Protein AF-A0A0F4LQ29-F1 (afdb_monomer_lite)

Structure (mmCIF, N/CA/C/O backbone):
data_AF-A0A0F4LQ29-F1
#
_entry.id   AF-A0A0F4LQ29-F1
#
loop_
_atom_site.group_PDB
_atom_site.id
_atom_site.type_symbol
_atom_site.label_atom_id
_atom_site.label_alt_id
_atom_site.label_comp_id
_atom_site.label_asym_id
_atom_site.label_entity_id
_atom_site.label_seq_id
_atom_site.pdbx_PDB_ins_code
_atom_site.Cartn_x
_atom_site.Cartn_y
_atom_site.Cartn_z
_atom_site.occupancy
_atom_site.B_iso_or_equiv
_atom_site.auth_seq_id
_atom_site.auth_comp_id
_atom_site.auth_asym_id
_atom_site.auth_atom_id
_atom_site.pdbx_PDB_model_num
ATOM 1 N N . MET A 1 1 ? 11.395 -2.404 8.600 1.00 84.56 1 MET A N 1
ATOM 2 C CA . MET A 1 1 ? 10.098 -1.896 9.100 1.00 84.56 1 MET A CA 1
ATOM 3 C C . MET A 1 1 ? 9.333 -3.046 9.722 1.00 84.56 1 MET A C 1
ATOM 5 O O . MET A 1 1 ? 9.429 -4.147 9.194 1.00 84.56 1 MET A O 1
ATOM 9 N N . ASN A 1 2 ? 8.617 -2.808 10.822 1.00 94.12 2 ASN A N 1
ATOM 10 C CA . ASN A 1 2 ? 7.664 -3.781 11.372 1.00 94.12 2 ASN A CA 1
ATOM 11 C C . ASN A 1 2 ? 6.320 -3.730 10.619 1.00 94.12 2 ASN A C 1
ATOM 13 O O . ASN A 1 2 ? 6.077 -2.790 9.862 1.00 94.12 2 ASN A O 1
ATOM 17 N N . ASP A 1 3 ? 5.439 -4.705 10.844 1.00 94.19 3 ASP A N 1
ATOM 18 C CA . ASP A 1 3 ? 4.175 -4.827 10.097 1.00 94.19 3 ASP A CA 1
ATOM 19 C C . ASP A 1 3 ? 3.255 -3.618 10.268 1.00 94.19 3 ASP A C 1
ATOM 21 O O . ASP A 1 3 ? 2.616 -3.182 9.318 1.00 94.19 3 ASP A O 1
ATOM 25 N N . LEU A 1 4 ? 3.246 -2.992 11.446 1.00 94.81 4 LEU A N 1
ATOM 26 C CA . LEU A 1 4 ? 2.491 -1.762 11.668 1.00 94.81 4 LEU A CA 1
ATOM 27 C C . LEU A 1 4 ? 3.022 -0.599 10.814 1.00 94.81 4 LEU A C 1
ATOM 29 O O . LEU A 1 4 ? 2.239 0.152 10.235 1.00 94.81 4 LEU A O 1
ATOM 33 N N . GLN A 1 5 ? 4.343 -0.437 10.727 1.00 95.62 5 GLN A N 1
ATOM 34 C CA . GLN A 1 5 ? 4.975 0.572 9.872 1.00 95.62 5 GLN A CA 1
ATOM 35 C C . GLN A 1 5 ? 4.695 0.292 8.394 1.00 95.62 5 GLN A C 1
ATOM 37 O O . GLN A 1 5 ? 4.338 1.215 7.665 1.00 95.62 5 GLN A O 1
ATOM 42 N N . LYS A 1 6 ? 4.796 -0.973 7.973 1.00 95.56 6 LYS A N 1
ATOM 43 C CA . LYS A 1 6 ? 4.467 -1.405 6.609 1.00 95.56 6 LYS A CA 1
ATOM 44 C C . LYS A 1 6 ? 2.999 -1.130 6.274 1.00 95.56 6 LYS A C 1
ATOM 46 O O . LYS A 1 6 ? 2.711 -0.523 5.251 1.00 95.56 6 LYS A O 1
ATOM 51 N N . ALA A 1 7 ? 2.073 -1.477 7.167 1.00 95.00 7 ALA A N 1
ATOM 52 C CA . ALA A 1 7 ? 0.643 -1.239 6.988 1.00 95.00 7 ALA A CA 1
ATOM 53 C C . ALA A 1 7 ? 0.302 0.255 6.876 1.00 95.00 7 ALA A C 1
ATOM 55 O O . ALA A 1 7 ? -0.506 0.648 6.033 1.00 95.00 7 ALA A O 1
ATOM 56 N N . LYS A 1 8 ? 0.942 1.103 7.695 1.00 95.00 8 LYS A N 1
ATOM 57 C CA . LYS A 1 8 ? 0.822 2.566 7.581 1.00 95.00 8 LYS A CA 1
ATOM 58 C C . LYS A 1 8 ? 1.320 3.046 6.216 1.00 95.00 8 LYS A C 1
ATOM 60 O O . LYS A 1 8 ? 0.592 3.751 5.519 1.00 95.00 8 LYS A O 1
ATOM 65 N N . ALA A 1 9 ? 2.501 2.592 5.798 1.00 94.56 9 ALA A N 1
ATOM 66 C CA . ALA A 1 9 ? 3.086 2.956 4.512 1.00 94.56 9 ALA A CA 1
ATOM 67 C C . ALA A 1 9 ? 2.234 2.496 3.314 1.00 94.56 9 ALA A C 1
ATOM 69 O O . ALA A 1 9 ? 2.062 3.274 2.376 1.00 94.56 9 ALA A O 1
ATOM 70 N N . ALA A 1 10 ? 1.644 1.295 3.360 1.00 93.38 10 ALA A N 1
ATOM 71 C CA . ALA A 1 10 ? 0.740 0.792 2.321 1.00 93.38 10 ALA A CA 1
ATOM 72 C C . ALA A 1 10 ? -0.481 1.697 2.113 1.00 93.38 10 ALA A C 1
ATOM 74 O O . ALA A 1 10 ? -0.933 1.875 0.984 1.00 93.38 10 ALA A O 1
ATOM 75 N N . ILE A 1 11 ? -1.021 2.272 3.191 1.00 93.81 11 ILE A N 1
ATOM 76 C CA . ILE A 1 11 ? -2.187 3.162 3.141 1.00 93.81 11 ILE A CA 1
ATOM 77 C C . ILE A 1 11 ? -1.801 4.565 2.652 1.00 93.81 11 ILE A C 1
ATOM 79 O O . ILE A 1 11 ? -2.500 5.136 1.808 1.00 93.81 11 ILE A O 1
ATOM 83 N N . GLU A 1 12 ? -0.700 5.113 3.171 1.00 92.00 12 GLU A N 1
ATOM 84 C CA . GLU A 1 12 ? -0.240 6.479 2.882 1.00 92.00 12 GLU A CA 1
ATOM 85 C C . GLU A 1 12 ? 0.316 6.613 1.459 1.00 92.00 12 GLU A C 1
ATOM 87 O O . GLU A 1 12 ? -0.019 7.563 0.754 1.00 92.00 12 GLU A O 1
ATOM 92 N N . ASN A 1 13 ? 1.093 5.626 1.005 1.00 87.62 13 ASN A N 1
ATOM 93 C CA . ASN A 1 13 ? 1.791 5.645 -0.284 1.00 87.62 13 ASN A CA 1
ATOM 94 C C . ASN A 1 13 ? 1.169 4.696 -1.315 1.00 87.62 13 ASN A C 1
ATOM 96 O O . ASN A 1 13 ? 1.852 4.237 -2.233 1.00 87.62 13 ASN A O 1
ATOM 100 N N . ARG A 1 14 ? -0.128 4.390 -1.167 1.00 86.31 14 ARG A N 1
ATOM 101 C CA . ARG A 1 14 ? -0.815 3.414 -2.018 1.00 86.31 14 ARG A CA 1
ATOM 102 C C . ARG A 1 14 ? -0.624 3.728 -3.506 1.00 86.31 14 ARG A C 1
ATOM 104 O O . ARG A 1 14 ? -0.894 4.838 -3.965 1.00 86.31 14 ARG A O 1
ATOM 111 N N . LYS A 1 15 ? -0.222 2.712 -4.267 1.00 83.31 15 LYS A N 1
ATOM 112 C CA . LYS A 1 15 ? -0.152 2.752 -5.739 1.00 83.31 15 LYS A CA 1
ATOM 113 C C . LYS A 1 15 ? -1.434 2.251 -6.411 1.00 83.31 15 LYS A C 1
ATOM 115 O O . LYS A 1 15 ? -1.593 2.379 -7.615 1.00 83.31 15 LYS A O 1
ATOM 120 N N . MET A 1 16 ? -2.371 1.738 -5.614 1.00 85.06 16 MET A N 1
ATOM 121 C CA . MET A 1 16 ? -3.672 1.225 -6.046 1.00 85.06 16 MET A CA 1
ATOM 122 C C . MET A 1 16 ? -4.826 1.971 -5.363 1.00 85.06 16 MET A C 1
ATOM 124 O O . MET A 1 16 ? -4.662 2.647 -4.341 1.00 85.06 16 MET A O 1
ATOM 128 N N . SER A 1 17 ? -6.027 1.850 -5.915 1.00 89.31 17 SER A N 1
ATOM 129 C CA . SER A 1 17 ? -7.249 2.381 -5.315 1.00 89.31 17 SER A CA 1
ATOM 130 C C . SER A 1 17 ? -7.671 1.589 -4.073 1.00 89.31 17 SER A C 1
ATOM 132 O O . SER A 1 17 ? -7.326 0.423 -3.894 1.00 89.31 17 SER A O 1
ATOM 134 N N . PHE A 1 18 ? -8.515 2.191 -3.229 1.00 92.50 18 PHE A N 1
ATOM 135 C CA . PHE A 1 18 ? -9.104 1.466 -2.098 1.00 92.50 18 PHE A CA 1
ATOM 136 C C . PHE A 1 18 ? -10.001 0.303 -2.531 1.00 92.50 18 PHE A C 1
ATOM 138 O O . PHE A 1 18 ? -10.162 -0.638 -1.765 1.00 92.50 18 PHE A O 1
ATOM 145 N N .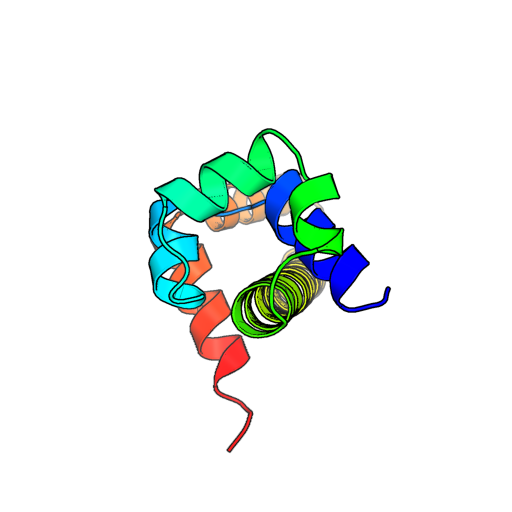 SER A 1 19 ? -10.593 0.354 -3.730 1.00 91.06 19 SER A N 1
ATOM 146 C CA . SER A 1 19 ? -11.404 -0.757 -4.234 1.00 91.06 19 SER A CA 1
ATOM 147 C C . SER A 1 19 ? -10.538 -1.973 -4.558 1.00 91.06 19 SER A C 1
ATOM 149 O O . SER A 1 19 ? -10.910 -3.081 -4.192 1.00 91.06 19 SER A O 1
ATOM 151 N N . GLU A 1 20 ? -9.379 -1.771 -5.183 1.00 87.44 20 GLU A N 1
ATOM 152 C CA . GLU A 1 20 ? -8.409 -2.842 -5.458 1.00 87.44 20 GLU A CA 1
ATOM 153 C C . GLU A 1 20 ? -7.799 -3.369 -4.162 1.00 87.44 20 GLU A C 1
ATOM 155 O O . GLU A 1 20 ? -7.838 -4.568 -3.905 1.00 87.44 20 GLU A O 1
ATOM 160 N N . MET A 1 21 ? -7.353 -2.470 -3.284 1.00 89.69 21 MET A N 1
ATOM 161 C CA . MET A 1 21 ? -6.801 -2.846 -1.984 1.00 89.69 21 MET A CA 1
ATOM 162 C C . MET A 1 21 ? -7.808 -3.631 -1.135 1.00 89.69 21 MET A C 1
ATOM 164 O O . MET A 1 21 ? -7.428 -4.562 -0.433 1.00 89.69 21 MET A O 1
ATOM 168 N N . SER A 1 22 ? -9.101 -3.312 -1.232 1.00 92.62 22 SER A N 1
ATOM 169 C CA . SER A 1 22 ? -10.167 -4.068 -0.569 1.00 92.62 22 SER A CA 1
ATOM 170 C C . SER A 1 22 ? -10.290 -5.499 -1.095 1.00 92.62 22 SER A C 1
ATOM 172 O O . SER A 1 22 ? -10.510 -6.410 -0.303 1.00 92.62 22 SER A O 1
ATOM 174 N N . LYS A 1 23 ? -10.090 -5.717 -2.402 1.00 88.56 23 LYS A N 1
ATOM 175 C CA . LYS A 1 23 ? -10.087 -7.062 -3.002 1.00 88.56 23 LYS A CA 1
ATOM 176 C C . LYS A 1 23 ? -8.884 -7.890 -2.554 1.00 88.56 23 LYS A C 1
ATOM 178 O O . LYS A 1 23 ? -9.051 -9.070 -2.289 1.00 88.56 23 LYS A O 1
ATOM 183 N N . VAL A 1 24 ? -7.704 -7.273 -2.461 1.00 86.50 24 VAL A N 1
ATOM 184 C CA . VAL A 1 24 ? -6.460 -7.955 -2.055 1.00 86.50 24 VAL A CA 1
ATOM 185 C C . VAL A 1 24 ? -6.475 -8.293 -0.567 1.00 86.50 24 VAL A C 1
ATOM 187 O O . VAL A 1 24 ? -6.179 -9.409 -0.166 1.00 86.50 24 VAL A O 1
ATOM 190 N N . THR A 1 25 ? -6.852 -7.326 0.268 1.00 89.50 25 THR A N 1
ATOM 191 C CA . THR A 1 25 ? -6.735 -7.458 1.729 1.00 89.50 25 THR A CA 1
ATOM 192 C C . THR A 1 25 ? -7.973 -8.050 2.397 1.00 89.50 25 THR A C 1
ATOM 194 O O . THR A 1 25 ? -7.933 -8.367 3.582 1.00 89.50 25 THR A O 1
ATOM 197 N N . GLY A 1 26 ? -9.110 -8.104 1.695 1.00 89.81 26 GLY A N 1
ATOM 198 C CA . GLY A 1 26 ? -10.419 -8.413 2.281 1.00 89.81 26 GLY A CA 1
ATOM 199 C C . GLY A 1 26 ? -10.975 -7.315 3.204 1.00 89.81 26 GLY A C 1
ATOM 200 O O . GLY A 1 26 ? -12.084 -7.439 3.724 1.00 89.81 26 GLY A O 1
ATOM 201 N N . ILE A 1 27 ? -10.246 -6.213 3.415 1.00 93.50 27 ILE A N 1
ATOM 202 C CA . ILE A 1 27 ? -10.668 -5.101 4.273 1.00 93.50 27 ILE A CA 1
ATOM 203 C C . ILE A 1 27 ? -11.662 -4.234 3.504 1.00 93.50 27 ILE A C 1
ATOM 205 O O . ILE A 1 27 ? -11.418 -3.853 2.362 1.00 93.50 27 ILE A O 1
ATOM 209 N N . SER A 1 28 ? -12.783 -3.858 4.123 1.00 95.50 28 SER A N 1
ATOM 210 C CA . SER A 1 28 ? -13.770 -3.008 3.446 1.00 95.50 28 SER A CA 1
ATOM 211 C C . SER A 1 28 ? -13.193 -1.646 3.036 1.00 95.50 28 SER A C 1
ATOM 213 O O . SER A 1 28 ? -12.425 -1.021 3.772 1.00 95.50 28 SER A O 1
ATOM 215 N N . VAL A 1 29 ? -13.646 -1.121 1.894 1.00 95.75 29 VAL A N 1
ATOM 216 C CA . VAL A 1 29 ? -13.273 0.221 1.409 1.00 95.75 29 VAL A CA 1
ATOM 217 C C . VAL A 1 29 ? -13.519 1.302 2.466 1.00 95.75 29 VAL A C 1
ATOM 219 O O . VAL A 1 29 ? -12.705 2.209 2.622 1.00 95.75 29 VAL A O 1
ATOM 222 N N . ALA A 1 30 ? -14.627 1.214 3.208 1.00 95.88 30 ALA A N 1
ATOM 223 C CA . ALA A 1 30 ? -14.940 2.159 4.278 1.00 95.88 30 ALA A CA 1
ATOM 224 C C . ALA A 1 30 ? -13.869 2.141 5.379 1.00 95.88 30 ALA A C 1
ATOM 226 O O . ALA A 1 30 ? -13.420 3.195 5.831 1.00 95.88 30 ALA A O 1
ATOM 227 N N . ARG A 1 31 ? -13.407 0.947 5.765 1.00 94.81 31 ARG A N 1
ATOM 228 C CA . ARG A 1 31 ? -12.365 0.787 6.780 1.00 94.81 31 ARG A CA 1
ATOM 229 C C . ARG A 1 31 ? -11.004 1.274 6.285 1.00 94.81 31 ARG A C 1
ATOM 231 O O . ARG A 1 31 ? -10.335 1.999 7.015 1.00 94.81 31 ARG A O 1
ATOM 238 N N . LEU A 1 32 ? -10.641 0.971 5.039 1.00 95.88 32 LEU A N 1
ATOM 239 C CA . LEU A 1 32 ? -9.418 1.481 4.408 1.00 95.88 32 LEU A CA 1
ATOM 240 C C . LEU A 1 32 ? -9.402 3.016 4.342 1.00 95.88 32 LEU A C 1
ATOM 242 O O . LEU A 1 32 ? -8.398 3.640 4.680 1.00 95.88 32 LEU A O 1
ATOM 246 N N . LYS A 1 33 ? -10.532 3.641 3.982 1.00 95.69 33 LYS A N 1
ATOM 247 C CA . LYS A 1 33 ? -10.681 5.104 4.018 1.00 95.69 33 LYS A CA 1
ATOM 248 C C . LYS A 1 33 ? -10.506 5.656 5.433 1.00 95.69 33 LYS A C 1
ATOM 250 O O . LYS A 1 33 ? -9.792 6.636 5.602 1.00 95.69 33 LYS A O 1
ATOM 255 N N . SER A 1 34 ? -11.095 5.007 6.442 1.00 95.06 34 SER A N 1
ATOM 256 C CA . SER A 1 34 ? -10.924 5.396 7.850 1.00 95.06 34 SER A CA 1
ATOM 257 C C . SER A 1 34 ? -9.453 5.378 8.275 1.00 95.06 34 SER A C 1
ATOM 259 O O . SER A 1 34 ? -8.977 6.340 8.876 1.00 95.06 34 SER A O 1
ATOM 261 N N . PHE A 1 35 ? -8.713 4.325 7.911 1.00 94.75 35 PHE A N 1
ATOM 262 C CA . PHE A 1 35 ? -7.271 4.248 8.158 1.00 94.75 35 PHE A CA 1
ATOM 263 C C . PHE A 1 35 ? -6.498 5.338 7.415 1.00 94.75 35 PHE A C 1
ATOM 265 O O . PHE A 1 35 ? -5.620 5.954 8.004 1.00 94.75 35 PHE A O 1
ATOM 272 N N . SER A 1 36 ? -6.851 5.635 6.163 1.00 94.06 36 SER A N 1
ATOM 273 C CA . SER A 1 36 ? -6.213 6.718 5.404 1.00 94.06 36 SER A CA 1
ATOM 274 C C . SER A 1 36 ? -6.471 8.101 5.993 1.00 94.06 36 SER A C 1
ATOM 276 O O . SER A 1 36 ? -5.608 8.965 5.886 1.00 94.06 36 SER A O 1
ATOM 278 N N . SER A 1 37 ? -7.642 8.331 6.589 1.00 93.56 37 SER A N 1
ATOM 279 C CA . SER A 1 37 ? -7.954 9.595 7.259 1.00 93.56 37 SER A CA 1
ATOM 280 C C . SER A 1 37 ? -7.268 9.726 8.620 1.00 93.56 37 SER A C 1
ATOM 282 O O . SER A 1 37 ? -7.026 10.842 9.072 1.00 93.56 37 SER A O 1
ATOM 284 N N . ASN A 1 38 ? -6.964 8.611 9.289 1.00 93.50 38 ASN A N 1
ATOM 285 C CA . ASN A 1 38 ? -6.229 8.598 10.549 1.00 93.50 38 ASN A CA 1
ATOM 286 C C . ASN A 1 38 ? -5.463 7.278 10.721 1.00 93.50 38 ASN A C 1
ATOM 288 O O . ASN A 1 38 ? -5.996 6.291 11.238 1.00 93.50 38 ASN A O 1
ATOM 292 N N . THR A 1 39 ? -4.180 7.285 10.358 1.00 91.06 39 THR A N 1
ATOM 293 C CA . THR A 1 39 ? -3.324 6.091 10.387 1.00 91.06 39 THR A CA 1
ATOM 294 C C . THR A 1 39 ? -2.977 5.618 11.796 1.00 91.06 39 THR A C 1
ATOM 296 O O . THR A 1 39 ? -2.573 4.468 11.966 1.00 91.06 39 THR A O 1
ATOM 299 N N . LYS A 1 40 ? -3.226 6.421 12.843 1.00 91.25 40 LYS A N 1
ATOM 300 C CA . LYS A 1 40 ? -3.122 5.956 14.240 1.00 91.25 40 LYS A CA 1
ATOM 301 C C . LYS A 1 40 ? -4.159 4.887 14.574 1.00 91.25 40 LYS A C 1
ATOM 303 O O . LYS A 1 40 ? -3.921 4.070 15.452 1.00 91.25 40 LYS A O 1
ATOM 308 N N . GLN A 1 41 ? -5.277 4.824 13.844 1.00 91.50 41 GLN A N 1
ATOM 309 C CA . GLN A 1 41 ? -6.262 3.750 14.017 1.00 91.50 41 GLN A CA 1
ATOM 310 C C . GLN A 1 41 ? -5.687 2.353 13.721 1.00 91.50 41 GLN A C 1
ATOM 312 O O . GLN A 1 41 ? -6.279 1.365 14.147 1.00 91.50 41 GLN A O 1
ATOM 317 N N . LEU A 1 42 ? -4.556 2.253 13.010 1.00 91.31 42 LEU A N 1
ATOM 318 C CA . LEU A 1 42 ? -3.858 0.984 12.784 1.00 91.31 42 LEU A CA 1
ATOM 319 C C . LEU A 1 42 ? -3.132 0.472 14.037 1.00 91.31 42 LEU A C 1
ATOM 321 O O . LEU A 1 42 ? -2.921 -0.727 14.152 1.00 91.31 42 LEU A O 1
ATOM 325 N N . GLU A 1 43 ? -2.788 1.345 14.990 1.00 90.12 43 GLU A N 1
ATOM 326 C CA . GLU A 1 43 ? -2.102 0.962 16.238 1.00 90.12 43 GLU A CA 1
ATOM 327 C C . GLU A 1 43 ? -2.994 0.113 17.148 1.00 90.12 43 GLU A C 1
ATOM 329 O O . GLU A 1 43 ? -2.501 -0.704 17.920 1.00 90.12 43 GLU A O 1
ATOM 334 N N . THR A 1 44 ? -4.310 0.296 17.035 1.00 90.12 44 THR A N 1
ATOM 335 C CA . THR A 1 44 ? -5.333 -0.446 17.782 1.00 90.12 44 THR A CA 1
ATOM 336 C C . THR A 1 44 ? -6.160 -1.367 16.885 1.00 90.12 44 THR A C 1
ATOM 338 O O . THR A 1 44 ? -7.145 -1.956 17.334 1.00 90.12 44 THR A O 1
ATOM 341 N N . ALA A 1 45 ? -5.796 -1.492 15.605 1.00 89.56 45 ALA A N 1
ATOM 342 C CA . ALA A 1 45 ? -6.472 -2.389 14.684 1.00 89.56 45 ALA A CA 1
ATOM 343 C C . ALA A 1 45 ? -6.120 -3.852 14.981 1.00 89.56 45 ALA A C 1
ATOM 345 O O . ALA A 1 45 ? -5.051 -4.176 15.493 1.00 89.56 45 ALA A O 1
ATOM 346 N N . GLN A 1 46 ? -7.030 -4.752 14.615 1.00 89.56 46 GLN A N 1
ATOM 347 C CA . GLN A 1 46 ? -6.763 -6.184 14.677 1.00 89.56 46 GLN A CA 1
ATOM 348 C C . GLN A 1 46 ? -5.654 -6.567 13.689 1.00 89.56 46 GLN A C 1
ATOM 350 O O . GLN A 1 46 ? -5.539 -5.978 12.610 1.00 89.56 46 GLN A O 1
ATOM 355 N N . LEU A 1 47 ? -4.894 -7.617 14.015 1.00 88.19 47 LEU A N 1
ATOM 356 C CA . LEU A 1 47 ? -3.872 -8.187 13.124 1.00 88.19 47 LEU A CA 1
ATOM 357 C C . LEU A 1 47 ? -4.446 -8.602 11.760 1.00 88.19 47 LEU A C 1
ATOM 359 O O . LEU A 1 47 ? -3.761 -8.505 10.749 1.00 88.19 47 LEU A O 1
ATOM 363 N N . THR A 1 48 ? -5.732 -8.958 11.714 1.00 87.12 48 THR A N 1
ATOM 364 C CA . THR A 1 48 ? -6.494 -9.230 10.483 1.00 87.12 48 THR A CA 1
ATOM 365 C C . THR A 1 48 ? -6.597 -8.028 9.542 1.00 87.12 48 THR A C 1
ATOM 367 O O . THR A 1 48 ? -6.926 -8.196 8.377 1.00 87.12 48 THR A O 1
ATOM 370 N N . SER A 1 49 ? -6.329 -6.810 10.020 1.00 88.62 49 SER A N 1
ATOM 371 C CA . SER A 1 49 ? -6.189 -5.611 9.187 1.00 88.62 49 SER A CA 1
ATOM 372 C C . SER A 1 49 ? -4.727 -5.223 8.967 1.00 88.62 49 SER A C 1
ATOM 374 O O . SER A 1 49 ? -4.377 -4.771 7.882 1.00 88.62 49 SER A O 1
ATOM 376 N N . VAL A 1 50 ? -3.872 -5.384 9.981 1.00 91.94 50 VAL A N 1
ATOM 377 C CA . VAL A 1 50 ? -2.462 -4.967 9.911 1.00 91.94 50 VAL A CA 1
ATOM 378 C C . VAL A 1 50 ? -1.655 -5.873 8.982 1.00 91.94 50 VAL A C 1
ATOM 380 O O . VAL A 1 50 ? -0.970 -5.361 8.102 1.00 91.94 50 VAL A O 1
ATOM 383 N N . ASN A 1 51 ? -1.771 -7.195 9.116 1.00 93.56 51 ASN A N 1
ATOM 384 C CA . ASN A 1 51 ? -0.945 -8.137 8.358 1.00 93.56 51 ASN A CA 1
ATOM 385 C C . ASN A 1 51 ? -1.216 -8.070 6.845 1.00 93.56 51 ASN A C 1
ATOM 387 O O . ASN A 1 51 ? -0.248 -7.948 6.097 1.00 93.56 51 ASN A O 1
ATOM 391 N N . PRO A 1 52 ? -2.477 -8.050 6.360 1.00 92.81 52 PRO A N 1
ATOM 392 C CA . PRO A 1 52 ? -2.725 -7.935 4.922 1.00 92.81 52 PRO A CA 1
ATOM 393 C C . PRO A 1 52 ? -2.217 -6.615 4.332 1.00 92.81 52 PRO A C 1
ATOM 395 O O . PRO A 1 52 ? -1.713 -6.586 3.217 1.00 92.81 52 PRO A O 1
ATOM 398 N N . LEU A 1 53 ? -2.303 -5.509 5.080 1.00 93.81 53 LEU A N 1
ATOM 399 C CA . LEU A 1 53 ? -1.753 -4.226 4.632 1.00 93.81 53 LEU A CA 1
ATOM 400 C C . LEU A 1 53 ? -0.220 -4.227 4.622 1.00 93.81 53 LEU A C 1
ATOM 402 O O . LEU A 1 53 ? 0.384 -3.634 3.732 1.00 93.81 53 LEU A O 1
ATOM 406 N N . ALA A 1 54 ? 0.410 -4.890 5.591 1.00 94.56 54 ALA A N 1
ATOM 407 C CA . ALA A 1 54 ? 1.856 -5.070 5.610 1.00 94.56 54 ALA A CA 1
ATOM 408 C C . ALA A 1 54 ? 2.337 -5.913 4.420 1.00 94.56 54 ALA A C 1
ATOM 410 O O . ALA A 1 54 ? 3.320 -5.549 3.782 1.00 94.56 54 ALA A O 1
ATOM 411 N N . GLN A 1 55 ? 1.607 -6.978 4.079 1.00 91.25 55 GLN A N 1
ATOM 412 C CA . GLN A 1 55 ? 1.888 -7.800 2.905 1.00 91.25 55 GLN A CA 1
ATOM 413 C C . GLN A 1 55 ? 1.759 -6.997 1.608 1.00 91.25 55 GLN A C 1
ATOM 415 O O . GLN A 1 55 ? 2.658 -7.056 0.774 1.00 91.25 55 GLN A O 1
ATOM 420 N N . VAL A 1 56 ? 0.706 -6.180 1.472 1.00 90.25 56 VAL A N 1
ATOM 421 C CA . VAL A 1 56 ? 0.573 -5.275 0.321 1.00 90.25 56 VAL A CA 1
ATOM 422 C C . VAL A 1 56 ? 1.822 -4.410 0.184 1.00 90.25 56 VAL A C 1
ATOM 424 O O . VAL A 1 56 ? 2.357 -4.308 -0.909 1.00 90.25 56 VAL A O 1
ATOM 427 N N . PHE A 1 57 ? 2.332 -3.817 1.267 1.00 92.38 57 PHE A N 1
ATOM 428 C CA . PHE A 1 57 ? 3.567 -3.029 1.195 1.00 92.38 57 PHE A CA 1
ATOM 429 C C . PHE A 1 57 ? 4.763 -3.841 0.670 1.00 92.38 57 PHE A C 1
ATOM 431 O O . PHE A 1 57 ? 5.504 -3.350 -0.180 1.00 92.38 57 PHE A O 1
ATOM 438 N N . ASP A 1 58 ? 4.951 -5.068 1.157 1.00 90.88 58 ASP A N 1
ATOM 439 C CA . ASP A 1 58 ? 6.058 -5.925 0.721 1.00 90.88 58 ASP A CA 1
ATOM 440 C C . ASP A 1 58 ? 5.943 -6.287 -0.773 1.00 90.88 58 ASP A C 1
ATOM 442 O O . ASP A 1 58 ? 6.944 -6.284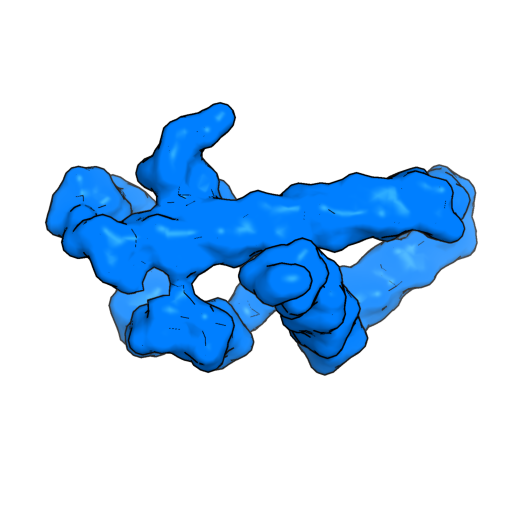 -1.489 1.00 90.88 58 ASP A O 1
ATOM 446 N N . GLU A 1 59 ? 4.731 -6.529 -1.276 1.00 87.38 59 GLU A N 1
ATOM 447 C CA . GLU A 1 59 ? 4.471 -6.758 -2.705 1.00 87.38 59 GLU A CA 1
ATOM 448 C C . GLU A 1 59 ? 4.743 -5.506 -3.550 1.00 87.38 59 GLU A C 1
ATOM 450 O O . GLU A 1 59 ? 5.366 -5.598 -4.610 1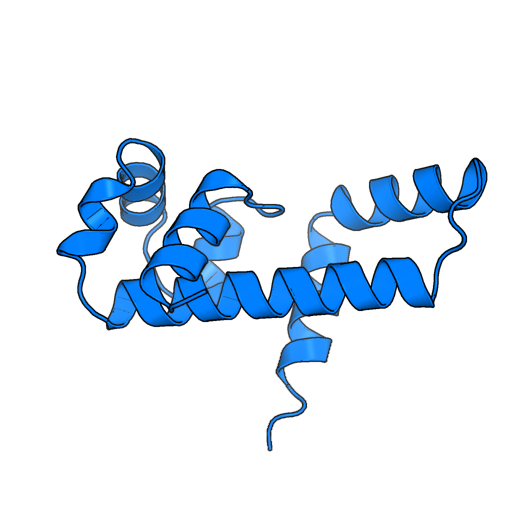.00 87.38 59 GLU A O 1
ATOM 455 N N . GLN A 1 60 ? 4.350 -4.320 -3.065 1.00 87.19 60 GLN A N 1
ATOM 456 C CA . GLN A 1 60 ? 4.679 -3.053 -3.727 1.00 87.19 60 GLN A CA 1
ATOM 457 C C . GLN A 1 60 ? 6.196 -2.864 -3.832 1.00 87.19 60 GLN A C 1
ATOM 459 O O . GLN A 1 60 ? 6.693 -2.452 -4.880 1.00 87.19 60 GLN A O 1
ATOM 464 N N . LEU A 1 61 ? 6.935 -3.206 -2.774 1.00 89.50 61 LEU A N 1
ATOM 465 C CA . LEU A 1 61 ? 8.391 -3.113 -2.760 1.00 89.50 61 LEU A CA 1
ATOM 466 C C . LEU A 1 61 ? 9.030 -4.076 -3.769 1.00 89.50 61 LEU A C 1
ATOM 468 O O . LEU A 1 61 ? 9.868 -3.648 -4.561 1.00 89.50 61 LEU A O 1
ATOM 472 N N . LYS A 1 62 ? 8.598 -5.346 -3.798 1.00 88.62 62 LYS A N 1
ATOM 473 C CA . LYS A 1 62 ? 9.066 -6.334 -4.789 1.00 88.62 62 LYS A CA 1
ATOM 474 C C . LYS A 1 62 ? 8.819 -5.860 -6.221 1.00 88.62 62 LYS A C 1
ATOM 476 O O . LYS A 1 62 ? 9.675 -6.017 -7.091 1.00 88.62 62 LYS A O 1
ATOM 481 N N . PHE A 1 63 ? 7.656 -5.267 -6.471 1.00 86.56 63 PHE A N 1
ATOM 482 C CA . PHE A 1 63 ? 7.318 -4.721 -7.777 1.00 86.56 63 PHE A CA 1
ATOM 483 C C . PHE A 1 63 ? 8.217 -3.534 -8.159 1.00 86.56 63 PHE A C 1
ATOM 485 O O . PHE A 1 63 ? 8.738 -3.492 -9.275 1.00 86.56 63 PHE A O 1
ATOM 492 N N . ASP A 1 64 ? 8.460 -2.600 -7.238 1.00 87.44 64 ASP A N 1
ATOM 493 C CA . ASP A 1 64 ? 9.362 -1.467 -7.472 1.00 87.44 64 ASP A CA 1
ATOM 494 C C . ASP A 1 64 ? 10.807 -1.939 -7.730 1.00 87.44 64 ASP A C 1
ATOM 496 O O . ASP A 1 64 ? 11.496 -1.414 -8.614 1.00 87.44 64 ASP A O 1
ATOM 500 N N . GLU A 1 65 ? 11.272 -2.963 -7.010 1.00 90.44 65 GLU A N 1
ATOM 501 C CA . GLU A 1 65 ? 12.562 -3.617 -7.257 1.00 90.44 65 GLU A CA 1
ATOM 502 C C . GLU A 1 65 ? 12.612 -4.253 -8.651 1.00 90.44 65 GLU A C 1
ATOM 504 O O . GLU A 1 65 ? 13.577 -4.042 -9.395 1.00 90.44 65 GLU A O 1
ATOM 509 N N . TRP A 1 66 ? 11.557 -4.970 -9.046 1.00 89.62 66 TRP A N 1
ATOM 510 C CA . TRP A 1 66 ? 11.446 -5.563 -10.375 1.00 89.62 66 TRP A CA 1
ATOM 511 C C . TRP A 1 66 ? 11.465 -4.497 -11.477 1.00 89.62 66 TRP A C 1
ATOM 513 O O . TRP A 1 66 ? 12.226 -4.631 -12.438 1.00 89.62 66 TRP A O 1
ATOM 523 N N . LEU A 1 67 ? 10.708 -3.404 -11.330 1.00 89.31 67 LEU A N 1
ATOM 524 C CA . LEU A 1 67 ? 10.713 -2.296 -12.289 1.00 89.31 67 LEU A CA 1
ATOM 525 C C . LEU A 1 67 ? 12.110 -1.698 -12.440 1.00 89.31 67 LEU A C 1
ATOM 527 O O . LEU A 1 67 ? 12.551 -1.409 -13.550 1.00 89.31 67 LEU A O 1
ATOM 531 N N . ASN A 1 68 ? 12.814 -1.491 -11.330 1.00 90.38 68 ASN A N 1
ATOM 532 C CA . ASN A 1 68 ? 14.139 -0.882 -11.352 1.00 90.38 68 ASN A CA 1
ATOM 533 C C . ASN A 1 68 ? 15.217 -1.806 -11.911 1.00 90.38 68 ASN A C 1
ATOM 535 O O . ASN A 1 68 ? 16.153 -1.318 -12.542 1.00 90.38 68 ASN A O 1
ATOM 539 N N . LYS A 1 69 ? 15.068 -3.118 -11.723 1.00 92.62 69 LYS A N 1
ATOM 540 C CA . LYS A 1 69 ? 15.966 -4.124 -12.289 1.00 92.62 69 LYS A CA 1
ATOM 541 C C . LYS A 1 69 ? 15.768 -4.308 -13.794 1.00 92.62 69 LYS A C 1
ATOM 543 O O . LYS A 1 69 ? 16.749 -4.504 -14.505 1.00 92.62 69 LYS A O 1
ATOM 548 N N . ASN A 1 70 ? 14.523 -4.273 -14.269 1.00 90.38 70 ASN A N 1
ATOM 549 C CA . ASN A 1 70 ? 14.188 -4.670 -15.641 1.00 90.38 70 ASN A CA 1
ATOM 550 C C . ASN A 1 70 ? 13.965 -3.493 -16.595 1.00 90.38 70 ASN A C 1
ATOM 552 O O . ASN A 1 70 ? 14.073 -3.669 -17.806 1.00 90.38 70 ASN A O 1
ATOM 556 N N . ILE A 1 71 ? 13.665 -2.299 -16.079 1.00 91.56 71 ILE A N 1
ATOM 557 C CA . ILE A 1 71 ? 13.392 -1.124 -16.906 1.00 91.56 71 ILE A CA 1
ATOM 558 C C . ILE A 1 71 ? 14.471 -0.061 -16.659 1.00 91.56 71 ILE A C 1
ATOM 560 O O . ILE A 1 71 ? 14.642 0.382 -15.512 1.00 91.56 71 ILE A O 1
ATOM 564 N N . PRO A 1 72 ? 15.173 0.394 -17.719 1.00 92.50 72 PRO A N 1
ATOM 565 C CA . PRO A 1 72 ? 16.178 1.447 -17.624 1.00 92.50 72 PRO A CA 1
ATOM 566 C C . PRO A 1 72 ? 15.650 2.704 -16.925 1.00 92.50 72 PRO A C 1
ATOM 568 O O . PRO A 1 72 ? 14.461 3.012 -16.959 1.00 92.50 72 PRO A O 1
ATOM 571 N N . ASN A 1 73 ? 16.540 3.468 -16.294 1.00 91.12 73 ASN A N 1
ATOM 572 C CA . ASN A 1 73 ? 16.182 4.743 -15.660 1.00 91.12 73 ASN A CA 1
ATOM 573 C C . ASN A 1 73 ? 16.431 5.961 -16.574 1.00 91.12 73 ASN A C 1
ATOM 575 O O . ASN A 1 73 ? 16.664 7.072 -16.093 1.00 91.12 73 ASN A O 1
ATOM 579 N N . ASP A 1 74 ? 16.426 5.746 -17.890 1.00 94.69 74 ASP A N 1
ATOM 580 C CA . ASP A 1 74 ? 16.518 6.811 -18.887 1.00 94.69 74 ASP A CA 1
ATOM 581 C C . ASP A 1 74 ? 15.154 7.494 -19.112 1.00 94.69 74 ASP A C 1
ATOM 583 O O . ASP A 1 74 ? 14.166 7.206 -18.431 1.00 94.69 74 ASP A O 1
ATOM 587 N N . TYR A 1 75 ? 15.105 8.454 -20.038 1.00 94.62 75 TYR A N 1
ATOM 588 C CA . TYR A 1 75 ? 13.883 9.197 -20.347 1.00 94.62 75 TYR A CA 1
ATOM 589 C C . TYR A 1 75 ? 12.708 8.277 -20.718 1.00 94.62 75 TYR A C 1
ATOM 591 O O . TYR A 1 75 ? 11.610 8.441 -20.187 1.00 94.62 75 TYR A O 1
ATOM 599 N N . TYR A 1 76 ? 12.942 7.287 -21.581 1.00 92.44 76 TYR A N 1
ATOM 600 C CA . TYR A 1 76 ? 11.893 6.391 -22.061 1.00 92.44 76 TYR A CA 1
ATOM 601 C C . TYR A 1 76 ? 11.504 5.365 -20.998 1.00 92.44 76 TYR A C 1
ATOM 603 O O . TYR A 1 76 ? 10.321 5.130 -20.767 1.00 92.44 76 TYR A O 1
ATOM 611 N N . GLY A 1 77 ? 12.477 4.806 -20.282 1.00 92.88 77 GLY A N 1
ATOM 612 C CA . GLY A 1 77 ? 12.229 3.866 -19.198 1.00 92.88 77 GLY A CA 1
ATOM 613 C C . GLY A 1 77 ? 11.416 4.478 -18.054 1.00 92.88 77 GLY A C 1
ATOM 614 O O . GLY A 1 77 ? 10.540 3.811 -17.505 1.00 92.88 77 GLY A O 1
ATOM 615 N N . LYS A 1 78 ? 11.598 5.772 -17.754 1.00 91.56 78 LYS A N 1
ATOM 616 C CA . LYS A 1 78 ? 10.726 6.503 -16.816 1.00 91.56 78 LYS A CA 1
ATOM 617 C C . LYS A 1 78 ? 9.278 6.576 -17.302 1.00 91.56 78 LYS A C 1
ATOM 619 O O . LYS A 1 78 ? 8.377 6.265 -16.527 1.00 91.56 78 LYS A O 1
ATOM 624 N N . GLN A 1 79 ? 9.053 6.900 -18.577 1.00 91.56 79 GLN A N 1
ATOM 625 C CA . GLN A 1 79 ? 7.702 6.927 -19.155 1.00 91.56 79 GLN A CA 1
ATOM 626 C C . GLN A 1 79 ? 7.032 5.547 -19.136 1.00 91.56 79 GLN A C 1
ATOM 628 O O . GLN A 1 79 ? 5.835 5.440 -18.861 1.00 91.56 79 GLN A O 1
ATOM 633 N N . VAL A 1 80 ? 7.798 4.479 -19.379 1.00 88.50 80 VAL A N 1
ATOM 634 C CA . VAL A 1 80 ? 7.294 3.103 -19.291 1.00 88.50 80 VAL A CA 1
ATOM 635 C C . VAL A 1 80 ? 6.922 2.755 -17.847 1.00 88.50 80 VAL A C 1
ATOM 637 O O . VAL A 1 80 ? 5.810 2.286 -17.617 1.00 88.50 80 VAL A O 1
ATOM 640 N N . LYS A 1 81 ? 7.787 3.037 -16.861 1.00 89.50 81 LYS A N 1
ATOM 641 C CA . LYS A 1 81 ? 7.486 2.807 -15.433 1.00 89.50 81 LYS A CA 1
ATOM 642 C C . LYS A 1 81 ? 6.215 3.537 -14.997 1.00 89.50 81 LYS A C 1
ATOM 644 O O . LYS A 1 81 ? 5.349 2.928 -14.376 1.00 89.50 81 LYS A O 1
ATOM 649 N N . GLU A 1 82 ? 6.071 4.811 -15.363 1.00 85.94 82 GLU A N 1
ATOM 650 C CA . GLU A 1 82 ? 4.860 5.591 -15.081 1.00 85.94 82 GLU A CA 1
ATOM 651 C C . GLU A 1 82 ? 3.620 4.981 -15.738 1.00 85.94 82 GLU A C 1
ATOM 653 O O . GLU A 1 82 ? 2.577 4.873 -15.098 1.00 85.94 82 GLU A O 1
ATOM 658 N N . SER A 1 83 ? 3.731 4.537 -16.990 1.00 85.12 83 SER A N 1
ATOM 659 C CA . SER A 1 83 ? 2.621 3.905 -17.709 1.00 85.12 83 SER A CA 1
ATOM 660 C C . SER A 1 83 ? 2.183 2.593 -17.055 1.00 85.12 83 SER A C 1
ATOM 662 O O . SER A 1 83 ? 0.986 2.340 -16.956 1.00 85.12 83 SER A O 1
ATOM 664 N N . ILE A 1 84 ? 3.125 1.785 -16.557 1.00 82.94 84 ILE A N 1
ATOM 665 C CA . ILE A 1 84 ? 2.821 0.527 -15.857 1.00 82.94 84 ILE A CA 1
ATOM 666 C C . ILE A 1 84 ? 2.168 0.809 -14.497 1.00 82.94 84 ILE A C 1
ATOM 668 O O . ILE A 1 84 ? 1.134 0.223 -14.194 1.00 82.94 84 ILE A O 1
ATOM 672 N N . VAL A 1 85 ? 2.716 1.734 -13.698 1.00 80.38 85 VAL A N 1
ATOM 673 C CA . VAL A 1 85 ? 2.151 2.095 -12.380 1.00 80.38 85 VAL A CA 1
ATOM 674 C C . VAL A 1 85 ? 0.755 2.713 -12.518 1.00 80.38 85 VAL A C 1
ATOM 676 O O . VAL A 1 85 ? -0.134 2.427 -11.720 1.00 80.38 85 VAL A O 1
ATOM 679 N N . ASN A 1 86 ? 0.537 3.543 -13.541 1.00 75.75 86 ASN A N 1
ATOM 680 C CA . ASN A 1 86 ? -0.762 4.168 -13.800 1.00 75.75 86 ASN A CA 1
ATOM 681 C C . ASN A 1 86 ? -1.755 3.215 -14.489 1.00 75.75 86 ASN A C 1
ATOM 683 O O . ASN A 1 86 ? -2.972 3.418 -14.413 1.00 75.75 86 ASN A O 1
ATOM 687 N N . GLY A 1 87 ? -1.252 2.170 -15.150 1.00 73.56 87 GLY A N 1
ATOM 688 C CA . GLY A 1 87 ? -2.022 1.084 -15.743 1.00 73.56 87 GLY A CA 1
ATOM 689 C C . GLY A 1 87 ? -2.592 0.163 -14.668 1.00 73.56 87 GLY A C 1
ATOM 690 O O . GLY A 1 87 ? -2.076 -0.924 -14.445 1.00 73.56 87 GLY A O 1
ATOM 691 N N . LYS A 1 88 ? -3.681 0.598 -14.022 1.00 62.03 88 LYS A N 1
ATOM 692 C CA . LYS A 1 88 ? -4.317 -0.045 -12.851 1.00 62.03 88 LYS A CA 1
ATOM 693 C C . LYS A 1 88 ? -4.429 -1.577 -12.920 1.00 62.03 88 LYS A C 1
ATOM 695 O O . LYS A 1 88 ? -4.127 -2.251 -11.941 1.00 62.03 88 LYS A O 1
ATOM 700 N N . ASN A 1 89 ? -4.821 -2.122 -14.073 1.00 62.94 89 ASN A N 1
ATOM 701 C CA . ASN A 1 89 ? -4.958 -3.571 -14.261 1.00 62.94 89 ASN A CA 1
ATOM 702 C C . ASN A 1 89 ? -3.603 -4.280 -14.393 1.00 62.94 89 ASN A C 1
ATOM 704 O O . ASN A 1 89 ? -3.423 -5.348 -13.824 1.00 62.94 89 ASN A O 1
ATOM 708 N N . VAL A 1 90 ? -2.647 -3.664 -15.091 1.00 65.31 90 VAL A N 1
ATOM 709 C CA . VAL A 1 90 ? -1.310 -4.229 -15.329 1.00 65.31 90 VAL A CA 1
ATOM 710 C C . VAL A 1 90 ? -0.523 -4.295 -14.024 1.00 65.31 90 VAL A C 1
ATOM 712 O O . VAL A 1 90 ? 0.096 -5.310 -13.725 1.00 65.31 90 VAL A O 1
ATOM 715 N N . TYR A 1 91 ? -0.594 -3.237 -13.213 1.00 66.25 91 TYR A N 1
ATOM 716 C CA . TYR A 1 91 ? 0.003 -3.227 -11.880 1.00 66.25 91 TYR A CA 1
ATOM 717 C C . TYR A 1 91 ? -0.534 -4.376 -11.017 1.00 66.25 91 TYR A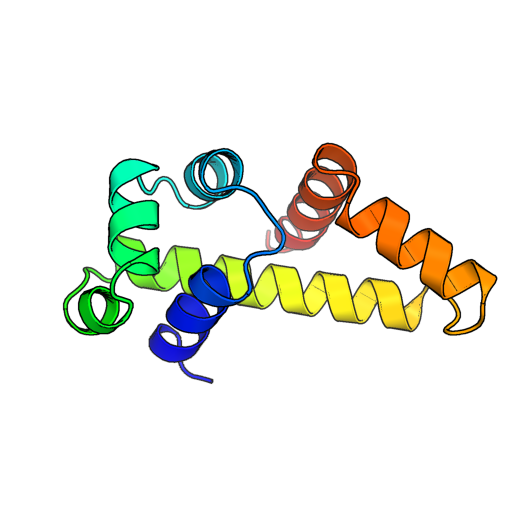 C 1
ATOM 719 O O . TYR A 1 91 ? 0.245 -5.132 -10.447 1.00 66.25 91 TYR A O 1
ATOM 727 N N . TYR A 1 92 ? -1.861 -4.532 -10.972 1.00 66.25 92 TYR A N 1
ATOM 728 C CA . TYR A 1 92 ? -2.523 -5.577 -10.194 1.00 66.25 92 TYR A CA 1
ATOM 729 C C . TYR A 1 92 ? -2.126 -6.991 -10.642 1.00 66.25 92 TYR A C 1
ATOM 731 O O . TYR A 1 92 ? -1.733 -7.798 -9.801 1.00 66.25 92 TYR A O 1
ATOM 739 N N . GLU A 1 93 ? -2.198 -7.277 -11.945 1.00 68.69 93 GLU A N 1
ATOM 740 C CA . GLU A 1 93 ? -1.855 -8.591 -12.508 1.00 68.69 93 GLU A CA 1
ATOM 741 C C . GLU A 1 93 ? -0.399 -8.967 -12.204 1.00 68.69 93 GLU A C 1
ATOM 743 O O . GLU A 1 93 ? -0.147 -10.048 -11.681 1.00 68.69 93 GLU A O 1
ATOM 748 N N . ILE A 1 94 ? 0.545 -8.038 -12.392 1.00 65.88 94 ILE A N 1
ATOM 749 C CA . ILE A 1 94 ? 1.963 -8.296 -12.104 1.00 65.88 94 ILE A CA 1
ATOM 750 C C . ILE A 1 94 ? 2.199 -8.504 -10.603 1.00 65.88 94 ILE A C 1
ATOM 752 O O . ILE A 1 94 ? 2.936 -9.408 -10.218 1.00 65.88 94 ILE A O 1
ATOM 756 N N . THR A 1 95 ? 1.595 -7.685 -9.733 1.00 65.25 95 THR A N 1
ATOM 757 C CA . THR A 1 95 ? 1.774 -7.855 -8.279 1.00 65.25 95 THR A CA 1
ATOM 758 C C . THR A 1 95 ? 1.216 -9.179 -7.769 1.00 65.25 95 THR A C 1
ATOM 760 O O . THR A 1 95 ? 1.806 -9.764 -6.867 1.00 65.25 95 THR A O 1
ATOM 763 N N . LYS A 1 96 ? 0.118 -9.665 -8.363 1.00 67.88 96 LYS A N 1
ATOM 764 C CA . LYS A 1 96 ? -0.467 -10.959 -8.017 1.00 67.88 96 LYS A CA 1
ATOM 765 C C . LYS A 1 96 ? 0.464 -12.106 -8.413 1.00 67.88 96 LYS A C 1
ATOM 767 O O . LYS A 1 96 ? 0.762 -12.946 -7.572 1.00 67.88 96 LYS A O 1
ATOM 772 N N . ASP A 1 97 ? 0.971 -12.097 -9.643 1.00 66.44 97 ASP A N 1
ATOM 773 C CA . ASP A 1 97 ? 1.857 -13.157 -10.137 1.00 66.44 97 ASP A CA 1
ATOM 774 C C . ASP A 1 97 ? 3.184 -13.221 -9.351 1.00 66.44 97 ASP A C 1
ATOM 776 O O . ASP A 1 97 ? 3.751 -14.292 -9.179 1.00 66.44 97 ASP A O 1
ATOM 780 N N . LEU A 1 98 ? 3.662 -12.094 -8.805 1.00 63.09 98 LEU A N 1
ATOM 781 C CA . LEU A 1 98 ? 4.832 -12.047 -7.909 1.00 63.09 98 LEU A CA 1
ATOM 782 C C . LEU A 1 98 ? 4.548 -12.533 -6.470 1.00 63.09 98 LEU A C 1
ATOM 784 O O . LEU A 1 98 ? 5.484 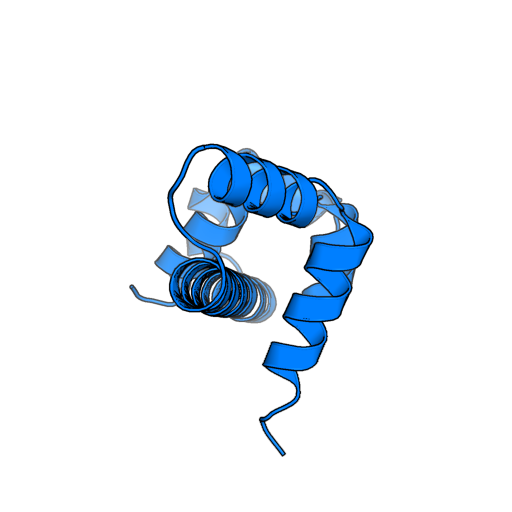-12.722 -5.683 1.00 63.09 98 LEU A O 1
ATOM 788 N N . GLY A 1 99 ? 3.273 -12.642 -6.089 1.00 56.12 99 GLY A N 1
ATOM 789 C CA . GLY A 1 99 ? 2.818 -13.064 -4.761 1.00 56.12 99 GLY A CA 1
ATOM 790 C C . GLY A 1 99 ? 2.561 -14.569 -4.641 1.00 56.12 99 GLY A C 1
ATOM 791 O O . GLY A 1 99 ? 2.669 -15.099 -3.535 1.00 56.12 99 GLY A O 1
ATOM 792 N N . ASP A 1 100 ? 2.286 -15.243 -5.763 1.00 54.03 100 ASP A N 1
ATOM 793 C CA . ASP A 1 100 ? 1.918 -16.667 -5.831 1.00 54.03 100 ASP A CA 1
ATOM 794 C C . ASP A 1 100 ? 3.132 -17.632 -5.855 1.00 54.03 100 ASP A C 1
ATOM 796 O O . ASP A 1 100 ? 2.950 -18.845 -5.833 1.00 54.03 100 ASP A O 1
ATOM 800 N N . ASP A 1 101 ? 4.377 -17.138 -5.797 1.00 49.19 101 ASP A N 1
ATOM 801 C CA . ASP A 1 101 ? 5.608 -17.959 -5.699 1.00 49.19 101 ASP A CA 1
ATOM 802 C C . ASP A 1 101 ? 5.845 -18.581 -4.289 1.00 49.19 101 ASP A C 1
ATOM 804 O O . ASP A 1 101 ? 6.980 -18.867 -3.904 1.00 49.19 101 ASP A O 1
ATOM 808 N N . ASN A 1 102 ? 4.794 -18.770 -3.482 1.00 41.75 102 ASN A N 1
ATOM 809 C CA . ASN A 1 102 ? 4.852 -19.309 -2.112 1.00 41.75 102 ASN A CA 1
ATOM 810 C C . ASN A 1 102 ? 3.998 -20.588 -1.936 1.00 41.75 102 ASN A C 1
ATOM 812 O O . ASN A 1 102 ? 3.270 -20.706 -0.949 1.00 41.75 102 ASN A O 1
ATOM 816 N N . ASP A 1 103 ? 4.121 -21.543 -2.861 1.00 37.03 103 ASP A N 1
ATOM 817 C CA . ASP A 1 103 ? 3.710 -22.949 -2.669 1.00 37.03 103 ASP A CA 1
ATOM 818 C C . ASP A 1 103 ? 4.893 -23.904 -2.917 1.00 37.03 103 ASP A C 1
ATOM 820 O O . ASP A 1 103 ? 5.583 -23.756 -3.955 1.00 37.03 103 ASP A O 1
#

Organism: NCBI:txid303541

Secondary structure (DSSP, 8-state):
--HHHHHHHHHHT-SS-HHHHHHHH---HHHHHHHHH-GGGGTTS-HHHHHHHHHHHHHHHHHHHHHHHHS-SSHHHHHHHHHHHH-HHHHHHHHHHTT----

Radius of gyration: 14.27 Å; chains: 1; bounding box: 32×32×40 Å

Sequence (103 aa):
MNDLQKAKAAIENRKMSFSEMSKVTGISVARLKSFSSNTKQLETAQLTSVNPLAQVFDEQ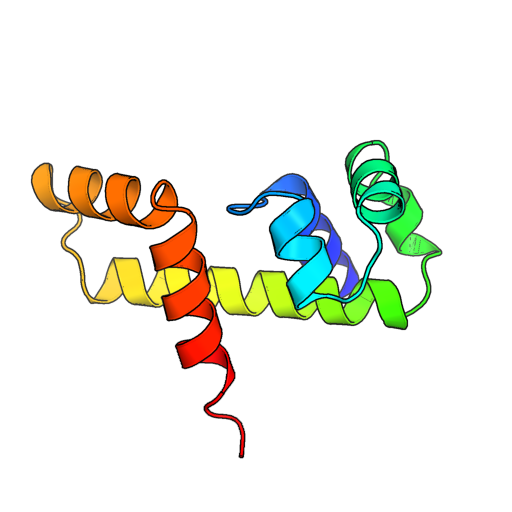LKFDEWLNKNIPNDYYGKQVKESIVNGKNVYYEITKDLGDDND

Foldseek 3Di:
DDLLVQLLCCLQVPLAQLVLLCVQLVDDSVVSVVCNVPVVVSVVDDCSNSNSSSVSSVLVVVVVVVLPVPFDPDPVSVVVVVCCSVVRVNVSVVSVVVVPPPD

pLDDT: mean 85.84, std 12.33, range [37.03, 95.88]